Protein AF-A0A3D1AFG5-F1 (afdb_monomer_lite)

Structure (mmCIF, N/CA/C/O backbone):
data_AF-A0A3D1AFG5-F1
#
_entry.id   AF-A0A3D1AFG5-F1
#
loop_
_atom_site.group_PDB
_atom_site.id
_atom_site.type_symbol
_atom_site.label_atom_id
_atom_site.label_alt_id
_atom_site.label_comp_id
_atom_site.label_asym_id
_atom_site.label_entity_id
_atom_site.label_seq_id
_atom_site.pdbx_PDB_ins_code
_atom_site.Cartn_x
_atom_site.Cartn_y
_atom_site.Cartn_z
_atom_site.occupancy
_atom_site.B_iso_or_equiv
_atom_site.auth_seq_id
_atom_site.auth_comp_id
_atom_site.auth_asym_id
_atom_site.auth_atom_id
_atom_site.pdbx_PDB_model_num
ATOM 1 N N . MET A 1 1 ? -6.054 1.371 -7.926 1.00 61.69 1 MET A N 1
ATOM 2 C CA . MET A 1 1 ? -6.070 1.586 -6.464 1.00 61.69 1 MET A CA 1
ATOM 3 C C . MET A 1 1 ? -7.138 0.729 -5.804 1.00 61.69 1 MET A C 1
ATOM 5 O O . MET A 1 1 ? -6.854 0.146 -4.771 1.00 61.69 1 MET A O 1
ATOM 9 N N . ASP A 1 2 ? -8.265 0.505 -6.479 1.00 76.50 2 ASP A N 1
ATOM 10 C CA . ASP A 1 2 ? -9.423 -0.266 -6.004 1.00 76.50 2 ASP A CA 1
ATOM 11 C C . ASP A 1 2 ? -9.088 -1.629 -5.375 1.00 76.50 2 ASP A C 1
ATOM 13 O O . ASP A 1 2 ? -9.684 -2.003 -4.369 1.00 76.50 2 ASP A O 1
ATOM 17 N N . TYR A 1 3 ? -8.111 -2.368 -5.919 1.00 82.00 3 TYR A N 1
ATOM 18 C CA . TYR A 1 3 ? -7.705 -3.654 -5.343 1.00 82.00 3 TYR A CA 1
ATOM 19 C C . TYR A 1 3 ? -7.082 -3.513 -3.948 1.00 82.00 3 TYR A C 1
ATOM 21 O O . TYR A 1 3 ? -7.378 -4.322 -3.070 1.00 82.00 3 TYR A O 1
ATOM 29 N N . ILE A 1 4 ? -6.233 -2.500 -3.736 1.00 82.88 4 ILE A N 1
ATOM 30 C CA . ILE A 1 4 ? -5.576 -2.269 -2.444 1.00 82.88 4 ILE A CA 1
ATOM 31 C C . ILE A 1 4 ? -6.647 -1.976 -1.396 1.00 82.88 4 ILE A C 1
ATOM 33 O O . ILE A 1 4 ? -6.696 -2.676 -0.389 1.00 82.88 4 ILE A O 1
ATOM 37 N N . ASP A 1 5 ? -7.553 -1.037 -1.682 1.00 81.94 5 ASP A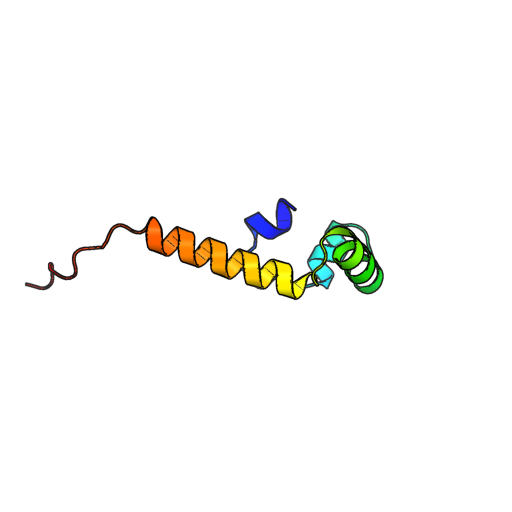 N 1
ATOM 38 C CA . ASP A 1 5 ? -8.606 -0.589 -0.761 1.00 81.94 5 ASP A CA 1
ATOM 39 C C . ASP A 1 5 ? -9.533 -1.730 -0.313 1.00 81.94 5 ASP A C 1
ATOM 41 O O . ASP A 1 5 ? -9.862 -1.858 0.874 1.00 81.94 5 ASP A O 1
ATOM 45 N N . GLN A 1 6 ? -9.904 -2.606 -1.253 1.00 84.06 6 GLN A N 1
ATOM 46 C CA . GLN A 1 6 ? -10.768 -3.762 -0.998 1.00 84.06 6 GLN A CA 1
ATOM 47 C C . GLN A 1 6 ? -10.095 -4.841 -0.135 1.00 84.06 6 GLN A C 1
ATOM 49 O O . GLN A 1 6 ? -10.787 -5.574 0.568 1.00 84.06 6 GLN A O 1
ATOM 54 N N . HIS A 1 7 ? -8.761 -4.915 -0.138 1.00 85.25 7 HIS A N 1
ATOM 55 C CA . HIS A 1 7 ? -8.002 -5.985 0.519 1.00 85.25 7 HIS A CA 1
ATOM 56 C C . HIS A 1 7 ? -7.130 -5.495 1.689 1.00 85.25 7 HIS A C 1
ATOM 58 O O . HIS A 1 7 ? -6.341 -6.269 2.228 1.00 85.25 7 HIS A O 1
ATOM 64 N N . LEU A 1 8 ? -7.292 -4.244 2.148 1.00 83.56 8 LEU A N 1
ATOM 65 C CA . LEU A 1 8 ? -6.501 -3.666 3.252 1.00 83.56 8 LEU A CA 1
ATOM 66 C C . LEU A 1 8 ? -6.530 -4.486 4.553 1.00 83.56 8 LEU A C 1
ATOM 68 O O . LEU A 1 8 ? -5.562 -4.444 5.314 1.00 83.56 8 LEU A O 1
ATOM 72 N N . ASP A 1 9 ? -7.617 -5.224 4.802 1.00 82.75 9 ASP A N 1
ATOM 73 C CA . ASP A 1 9 ? -7.804 -6.043 6.008 1.00 82.75 9 ASP A CA 1
ATOM 74 C C . ASP A 1 9 ? -7.085 -7.414 5.928 1.00 82.75 9 ASP A C 1
ATOM 76 O O . ASP A 1 9 ? -7.106 -8.181 6.888 1.00 82.75 9 ASP A O 1
ATOM 80 N N . GLN A 1 10 ? -6.426 -7.730 4.806 1.00 83.12 10 GLN A N 1
ATOM 81 C CA . GLN A 1 10 ? -5.675 -8.972 4.588 1.00 83.12 10 GLN A CA 1
ATOM 82 C C . GLN A 1 10 ? -4.175 -8.686 4.405 1.00 83.12 10 GLN A C 1
ATOM 84 O O . GLN A 1 10 ? -3.797 -7.556 4.070 1.00 83.12 10 GLN A O 1
ATOM 89 N N . PRO A 1 11 ? -3.284 -9.676 4.612 1.00 77.81 11 PRO A N 1
ATOM 90 C CA . PRO A 1 11 ? -1.886 -9.558 4.210 1.00 77.81 11 PRO A CA 1
ATOM 91 C C . PRO A 1 11 ? -1.787 -9.213 2.717 1.00 77.81 11 PRO A C 1
ATOM 93 O O . PRO A 1 11 ? -2.214 -9.986 1.865 1.00 77.81 11 PRO A O 1
ATOM 96 N N . LEU A 1 12 ? -1.243 -8.033 2.411 1.00 84.44 12 LEU A N 1
ATOM 97 C CA . LEU A 1 12 ? -1.084 -7.545 1.047 1.00 84.44 12 LEU A CA 1
ATOM 98 C C . LEU A 1 12 ? 0.396 -7.613 0.677 1.00 84.44 12 LEU A C 1
ATOM 100 O O . LEU A 1 12 ? 1.215 -6.862 1.207 1.00 84.44 12 LEU A O 1
ATOM 104 N N . GLU A 1 13 ? 0.750 -8.538 -0.208 1.00 87.12 13 GLU A N 1
ATOM 105 C CA . GLU A 1 13 ? 2.124 -8.689 -0.677 1.00 87.12 13 GLU A CA 1
ATOM 106 C C . GLU A 1 13 ? 2.388 -7.799 -1.892 1.00 87.12 13 GLU A C 1
ATOM 108 O O . GLU A 1 13 ? 1.609 -7.780 -2.847 1.00 87.12 13 GLU A O 1
ATOM 113 N N . LEU A 1 14 ? 3.546 -7.129 -1.909 1.00 86.62 14 LEU A N 1
ATOM 114 C CA . LEU A 1 14 ? 3.986 -6.306 -3.041 1.00 86.62 14 LEU A CA 1
ATOM 115 C C . LEU A 1 14 ? 3.934 -7.072 -4.370 1.00 86.62 14 LEU A C 1
ATOM 117 O O . LEU A 1 14 ? 3.564 -6.505 -5.394 1.00 86.62 14 LEU A O 1
ATOM 121 N N . LYS A 1 15 ? 4.282 -8.366 -4.345 1.00 90.06 15 LYS A N 1
ATOM 122 C CA . LYS A 1 15 ? 4.253 -9.234 -5.524 1.00 90.06 15 LYS A CA 1
ATOM 123 C C . LYS A 1 15 ? 2.848 -9.346 -6.114 1.00 90.06 15 LYS A C 1
ATOM 125 O O . LYS A 1 15 ? 2.700 -9.194 -7.317 1.00 90.06 15 LYS A O 1
ATOM 130 N N . VAL A 1 16 ? 1.830 -9.555 -5.280 1.00 89.94 16 VAL A N 1
ATOM 131 C CA . VAL A 1 16 ? 0.434 -9.687 -5.726 1.00 89.94 16 VAL A CA 1
ATOM 132 C C . VAL A 1 16 ? -0.038 -8.400 -6.398 1.00 89.94 16 VAL A C 1
ATOM 134 O O . VAL A 1 16 ? -0.624 -8.435 -7.474 1.00 89.94 16 VAL A O 1
ATOM 137 N N . ILE A 1 17 ? 0.270 -7.251 -5.796 1.00 89.44 17 ILE A N 1
ATOM 138 C CA . ILE A 1 17 ? -0.131 -5.943 -6.328 1.00 89.44 17 ILE A CA 1
ATOM 139 C C . ILE A 1 17 ? 0.592 -5.654 -7.650 1.00 89.44 17 ILE A C 1
ATOM 141 O O . ILE A 1 17 ? -0.020 -5.159 -8.595 1.00 89.44 17 ILE A O 1
ATOM 145 N N . ALA A 1 18 ? 1.879 -5.995 -7.732 1.00 92.19 18 ALA A N 1
ATOM 146 C CA . ALA A 1 18 ? 2.660 -5.857 -8.953 1.00 92.19 18 ALA A CA 1
ATOM 147 C C . ALA A 1 18 ? 2.132 -6.765 -10.077 1.00 92.19 18 ALA A C 1
ATOM 149 O O . ALA A 1 18 ? 1.961 -6.290 -11.199 1.00 92.19 18 ALA A O 1
ATOM 150 N N . ASP A 1 19 ? 1.797 -8.020 -9.761 1.00 92.81 19 ASP A N 1
ATOM 151 C CA . ASP A 1 19 ? 1.233 -8.985 -10.711 1.00 92.81 19 ASP A CA 1
ATOM 152 C C . ASP A 1 19 ? -0.116 -8.485 -11.272 1.00 92.81 19 ASP A C 1
ATOM 154 O O . ASP A 1 19 ? -0.331 -8.525 -12.484 1.00 92.81 19 ASP A O 1
ATOM 158 N N . ILE A 1 20 ? -0.990 -7.930 -10.419 1.00 90.75 20 ILE A N 1
ATOM 159 C CA . ILE A 1 20 ? -2.277 -7.322 -10.820 1.00 90.75 20 ILE A CA 1
ATOM 160 C C . ILE A 1 20 ? -2.070 -6.086 -11.697 1.00 90.75 20 ILE A C 1
ATOM 162 O O . ILE A 1 20 ? -2.828 -5.850 -12.635 1.00 90.75 20 ILE A O 1
ATOM 166 N N . ALA A 1 21 ? -1.038 -5.297 -11.408 1.00 88.94 21 ALA A N 1
ATOM 167 C CA . ALA A 1 21 ? -0.673 -4.134 -12.205 1.00 88.94 21 ALA A CA 1
ATOM 168 C C . ALA A 1 21 ? 0.129 -4.496 -13.474 1.00 88.94 21 ALA A C 1
ATOM 170 O O . ALA A 1 21 ? 0.529 -3.594 -14.205 1.00 88.94 21 ALA A O 1
ATOM 171 N N . HIS A 1 22 ? 0.364 -5.787 -13.740 1.00 93.69 22 HIS A N 1
ATOM 172 C CA . HIS A 1 22 ? 1.166 -6.301 -14.856 1.00 93.69 22 HIS A CA 1
ATOM 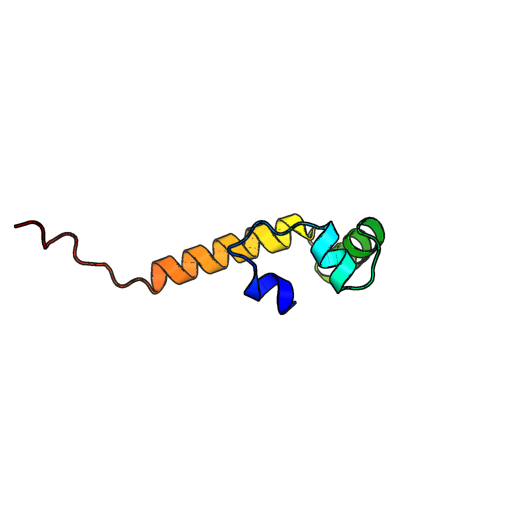173 C C . HIS A 1 22 ? 2.609 -5.770 -14.896 1.00 93.69 22 HIS A C 1
ATOM 175 O O . HIS A 1 22 ? 3.195 -5.572 -15.963 1.00 93.69 22 HIS A O 1
ATOM 181 N N . PHE A 1 23 ? 3.211 -5.584 -13.722 1.00 93.50 23 PHE A N 1
ATOM 182 C CA . PHE A 1 23 ? 4.600 -5.168 -13.566 1.00 93.50 23 PHE A CA 1
ATOM 183 C C . PHE A 1 23 ? 5.398 -6.195 -12.766 1.00 93.50 23 PHE A C 1
ATOM 185 O O . PHE A 1 23 ? 4.873 -6.896 -11.905 1.00 93.50 23 PHE A O 1
ATOM 192 N N . SER A 1 24 ? 6.715 -6.233 -12.982 1.00 96.25 24 SER A N 1
ATOM 193 C CA . SER A 1 24 ? 7.585 -6.885 -12.004 1.00 96.25 24 SER A CA 1
ATOM 194 C C . SER A 1 24 ? 7.531 -6.118 -10.670 1.00 96.25 24 SER A C 1
ATOM 196 O O . SER A 1 24 ? 7.376 -4.892 -10.689 1.00 96.25 24 SER A O 1
ATOM 198 N N . PRO A 1 25 ? 7.734 -6.777 -9.512 1.00 94.94 25 PRO A N 1
ATOM 199 C CA . PRO A 1 25 ? 7.704 -6.106 -8.208 1.00 94.94 25 PRO A CA 1
ATOM 200 C C . PRO A 1 25 ? 8.646 -4.899 -8.118 1.00 94.94 25 PRO A C 1
ATOM 202 O O . PRO A 1 25 ? 8.296 -3.869 -7.548 1.00 94.94 25 PRO A O 1
ATOM 205 N N . PHE A 1 26 ? 9.822 -4.999 -8.745 1.00 95.81 26 PHE A N 1
ATOM 206 C CA . PHE A 1 26 ? 10.803 -3.916 -8.790 1.00 95.81 26 PHE A CA 1
ATOM 207 C C . PHE A 1 26 ? 10.329 -2.718 -9.628 1.00 95.81 26 PHE A C 1
ATOM 209 O O . PHE A 1 26 ? 10.417 -1.574 -9.179 1.00 95.81 26 PHE A O 1
ATOM 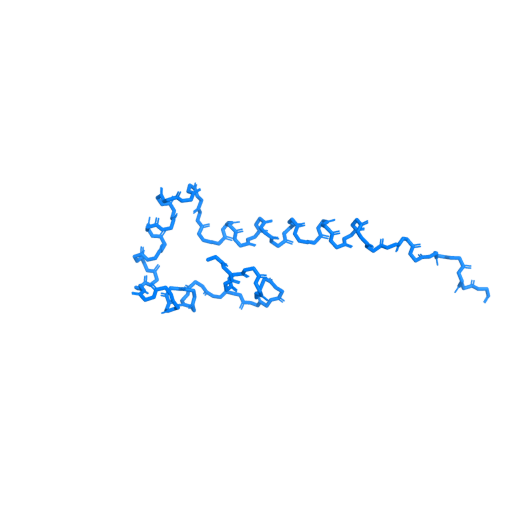216 N N . HIS A 1 27 ? 9.801 -2.961 -10.835 1.00 96.00 27 HIS A N 1
ATOM 217 C CA . HIS A 1 27 ? 9.286 -1.882 -11.683 1.00 96.00 27 HIS A CA 1
ATOM 218 C C . HIS A 1 27 ? 8.056 -1.225 -11.068 1.00 96.00 27 HIS A C 1
ATOM 220 O O . HIS A 1 27 ? 7.971 0.003 -11.061 1.00 96.00 27 HIS A O 1
ATOM 226 N N . PHE A 1 28 ? 7.157 -2.031 -10.501 1.00 95.00 28 PHE A N 1
ATOM 227 C CA . PHE A 1 28 ? 5.994 -1.537 -9.780 1.00 95.00 28 PHE A CA 1
ATOM 228 C C . PHE A 1 28 ? 6.415 -0.606 -8.646 1.00 95.00 28 PHE A C 1
ATOM 230 O O . PHE A 1 28 ? 5.972 0.536 -8.610 1.00 95.00 28 PHE A O 1
ATOM 237 N N . HIS A 1 29 ? 7.334 -1.047 -7.780 1.00 95.12 29 HIS A N 1
ATOM 238 C CA . HIS A 1 29 ? 7.836 -0.224 -6.683 1.00 95.12 29 HIS A CA 1
ATOM 239 C C . HIS A 1 29 ? 8.392 1.114 -7.187 1.00 95.12 29 HIS A C 1
ATOM 241 O O . HIS A 1 29 ? 8.040 2.168 -6.665 1.00 95.12 29 HIS A O 1
ATOM 247 N N . ARG A 1 30 ? 9.242 1.100 -8.224 1.00 96.25 30 ARG A N 1
ATOM 248 C CA . ARG A 1 30 ? 9.878 2.325 -8.731 1.00 96.25 30 ARG A CA 1
ATOM 249 C C . ARG A 1 30 ? 8.868 3.310 -9.318 1.00 96.25 30 ARG A C 1
ATOM 251 O O . ARG A 1 30 ? 8.950 4.501 -9.030 1.00 96.25 30 ARG A O 1
ATOM 258 N N . ILE A 1 31 ? 7.941 2.823 -10.141 1.00 95.31 31 ILE A N 1
ATOM 259 C CA . ILE A 1 31 ? 6.919 3.660 -10.782 1.00 95.31 31 ILE A CA 1
ATOM 260 C C . ILE A 1 31 ? 5.931 4.178 -9.736 1.00 95.31 31 ILE A C 1
ATOM 262 O O . ILE A 1 31 ? 5.624 5.366 -9.730 1.00 95.31 31 ILE A O 1
ATOM 266 N N . PHE A 1 32 ? 5.477 3.316 -8.826 1.00 94.50 32 PHE A N 1
ATOM 267 C CA . PHE A 1 32 ? 4.545 3.693 -7.771 1.00 94.50 32 PHE A CA 1
ATOM 268 C C . PHE A 1 32 ? 5.127 4.800 -6.894 1.00 94.50 32 PHE A C 1
ATOM 270 O O . PHE A 1 32 ? 4.498 5.840 -6.739 1.00 94.50 32 PHE A O 1
ATOM 277 N N . THR A 1 33 ? 6.350 4.629 -6.384 1.00 96.31 33 THR A N 1
ATOM 278 C CA . THR A 1 33 ? 6.988 5.645 -5.536 1.00 96.31 33 THR A CA 1
ATOM 279 C C . THR A 1 33 ? 7.230 6.950 -6.278 1.00 96.31 33 THR A C 1
ATOM 281 O O . THR A 1 33 ? 7.038 8.015 -5.703 1.00 96.31 33 THR A O 1
ATOM 284 N N . PHE A 1 34 ? 7.590 6.890 -7.561 1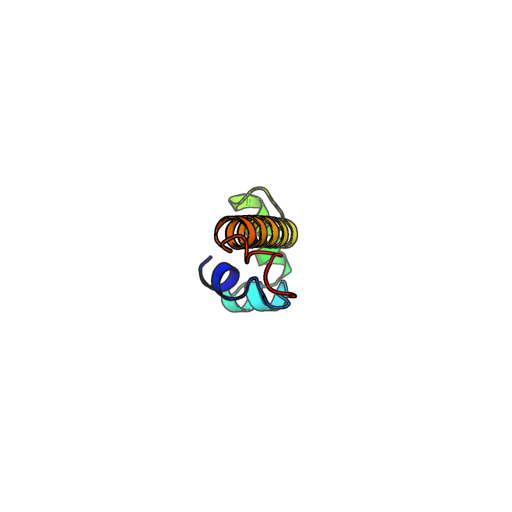.00 96.88 34 PHE A N 1
ATOM 285 C CA . PHE A 1 34 ? 7.726 8.092 -8.379 1.00 96.88 34 PHE A CA 1
ATOM 286 C C . PHE A 1 34 ? 6.399 8.854 -8.539 1.00 96.88 34 PHE A C 1
ATOM 288 O O . PHE A 1 34 ? 6.399 10.080 -8.503 1.00 96.88 34 PHE A O 1
ATOM 295 N N . LEU A 1 35 ? 5.279 8.144 -8.708 1.00 95.50 35 LEU A N 1
ATOM 296 C CA . LEU A 1 35 ? 3.964 8.753 -8.933 1.00 95.50 35 LEU A CA 1
ATOM 297 C C . LEU A 1 35 ? 3.263 9.199 -7.643 1.00 95.50 35 LEU A C 1
ATOM 299 O O . LEU A 1 35 ? 2.600 10.231 -7.640 1.00 95.50 35 LEU A O 1
ATOM 303 N N . ILE A 1 36 ? 3.371 8.410 -6.573 1.00 93.62 36 ILE A N 1
ATOM 304 C CA . ILE A 1 36 ? 2.620 8.596 -5.322 1.00 93.62 36 ILE A CA 1
ATOM 305 C C . ILE A 1 36 ? 3.446 9.352 -4.272 1.00 93.62 36 ILE A C 1
ATOM 307 O O . ILE A 1 36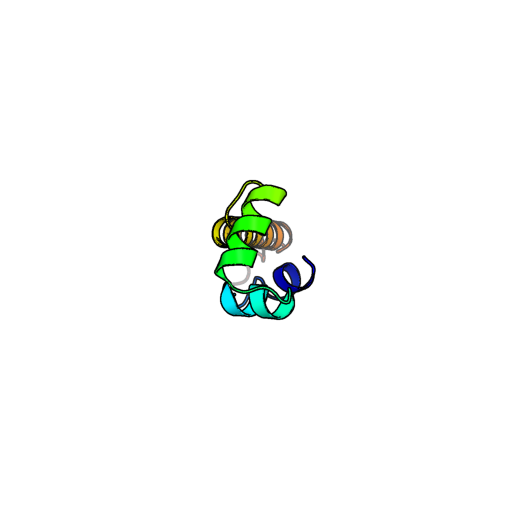 ? 2.880 9.992 -3.392 1.00 93.62 36 ILE A O 1
ATOM 311 N N . GLY A 1 37 ? 4.778 9.319 -4.371 1.00 96.56 37 GLY A N 1
ATOM 312 C CA . GLY A 1 37 ? 5.685 9.995 -3.440 1.00 96.56 37 GLY A CA 1
ATOM 313 C C . GLY A 1 37 ? 6.042 9.188 -2.187 1.00 96.56 37 GLY A C 1
ATOM 314 O O . GLY A 1 37 ? 6.867 9.639 -1.400 1.00 96.56 37 GLY A O 1
ATOM 315 N N . GLU A 1 38 ? 5.482 7.988 -2.017 1.00 95.12 38 GLU A N 1
ATOM 316 C CA . GLU A 1 38 ? 5.799 7.063 -0.921 1.00 95.12 38 GLU A CA 1
ATOM 317 C C . GLU A 1 38 ? 5.954 5.620 -1.427 1.00 95.12 38 GLU A C 1
ATOM 319 O O . GLU A 1 38 ? 5.602 5.295 -2.568 1.00 95.12 38 GLU A O 1
ATOM 324 N N . THR A 1 39 ? 6.542 4.732 -0.621 1.00 94.25 39 THR A N 1
ATOM 325 C CA . THR A 1 39 ? 6.665 3.325 -1.024 1.00 94.25 39 THR A CA 1
ATOM 326 C C . THR A 1 39 ? 5.294 2.642 -1.013 1.00 94.25 39 THR A C 1
ATOM 328 O O . THR A 1 39 ? 4.412 3.040 -0.250 1.00 94.25 39 THR A O 1
ATOM 331 N N . PRO A 1 40 ? 5.083 1.583 -1.817 1.00 91.69 40 PRO A N 1
ATOM 332 C CA . PRO A 1 40 ? 3.838 0.821 -1.758 1.00 91.69 40 PRO A CA 1
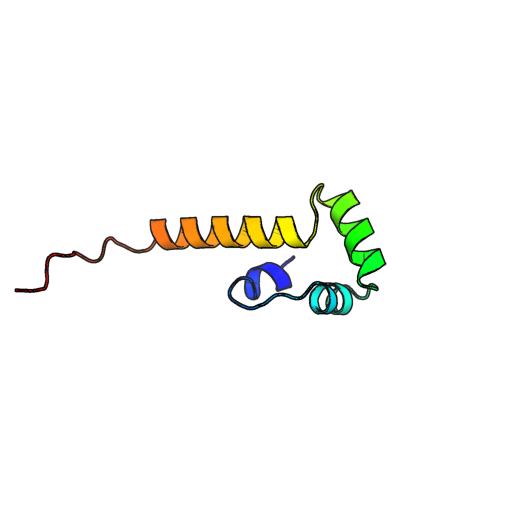ATOM 333 C C . PRO A 1 40 ? 3.508 0.308 -0.349 1.00 91.69 40 PRO A C 1
ATOM 335 O O . PRO A 1 40 ? 2.342 0.247 0.024 1.00 91.69 40 PRO A O 1
ATOM 338 N N . ILE A 1 41 ? 4.529 -0.055 0.437 1.00 90.62 41 ILE A N 1
ATOM 339 C CA . ILE A 1 41 ? 4.351 -0.549 1.807 1.00 90.62 41 ILE A CA 1
ATOM 340 C C . ILE A 1 41 ? 3.861 0.578 2.718 1.00 90.62 41 ILE A C 1
ATOM 342 O O . ILE A 1 41 ? 2.885 0.375 3.440 1.00 90.62 41 ILE A O 1
ATOM 346 N N . ASP A 1 42 ? 4.488 1.753 2.649 1.00 93.50 42 ASP A N 1
ATOM 347 C CA . ASP A 1 42 ? 4.096 2.914 3.459 1.00 93.50 42 ASP A CA 1
ATOM 348 C C . ASP A 1 42 ? 2.670 3.364 3.118 1.00 93.50 42 ASP A C 1
ATOM 350 O O . ASP A 1 42 ? 1.853 3.571 4.016 1.00 93.50 42 ASP A O 1
ATOM 354 N N . TYR A 1 43 ? 2.329 3.388 1.824 1.00 92.69 43 TYR A N 1
ATOM 355 C CA . TYR A 1 43 ? 0.978 3.684 1.342 1.00 92.69 43 TYR A CA 1
ATOM 356 C C . TYR A 1 43 ? -0.070 2.742 1.954 1.00 92.69 43 TYR A C 1
ATOM 358 O O . TYR A 1 43 ? -1.081 3.188 2.497 1.00 92.69 43 TYR A O 1
ATOM 366 N N . ILE A 1 44 ? 0.180 1.426 1.920 1.00 90.31 44 ILE A N 1
ATOM 367 C CA . ILE A 1 44 ? -0.734 0.420 2.489 1.00 90.31 44 ILE A CA 1
ATOM 368 C C . ILE A 1 44 ? -0.864 0.592 4.006 1.00 90.31 44 ILE A C 1
ATOM 370 O O . ILE A 1 44 ? -1.965 0.482 4.549 1.00 90.31 44 ILE A O 1
ATOM 374 N N . GLN A 1 45 ? 0.241 0.851 4.708 1.00 91.25 45 GLN A N 1
ATOM 375 C CA . GLN A 1 45 ? 0.219 1.068 6.155 1.00 91.25 45 GLN A CA 1
ATOM 376 C C . GLN A 1 45 ? -0.589 2.312 6.524 1.00 91.25 45 GLN A C 1
ATOM 378 O O . GLN A 1 45 ? -1.435 2.241 7.419 1.00 91.25 45 GLN A O 1
ATOM 383 N N . ARG A 1 46 ? -0.393 3.418 5.802 1.00 93.12 46 ARG A N 1
ATOM 384 C CA . ARG A 1 46 ? -1.151 4.656 5.998 1.00 93.12 46 ARG A CA 1
ATOM 385 C C . ARG A 1 46 ? -2.649 4.425 5.804 1.00 93.12 46 ARG A C 1
ATOM 387 O O . ARG A 1 46 ? -3.429 4.750 6.697 1.00 93.12 46 ARG A O 1
ATOM 394 N N . LEU A 1 47 ? -3.043 3.762 4.716 1.00 91.12 47 LEU A N 1
ATOM 395 C CA . LEU A 1 47 ? -4.448 3.427 4.462 1.00 91.12 47 LEU A CA 1
ATOM 396 C C . LEU A 1 47 ? -5.056 2.517 5.540 1.00 91.12 47 LEU A C 1
ATOM 398 O O . LEU A 1 47 ? -6.216 2.693 5.914 1.00 91.12 47 LEU A O 1
ATOM 402 N N . ARG A 1 48 ? -4.296 1.555 6.080 1.00 90.56 48 ARG A N 1
ATOM 403 C CA . ARG A 1 48 ? -4.768 0.705 7.189 1.00 90.56 48 ARG A CA 1
ATOM 404 C C . ARG A 1 48 ? -5.054 1.516 8.448 1.00 90.56 48 ARG A C 1
ATOM 406 O O . ARG A 1 48 ? -6.076 1.281 9.092 1.00 90.56 48 ARG A O 1
ATOM 413 N N . VAL A 1 49 ? -4.179 2.460 8.790 1.00 91.25 49 VAL A N 1
ATOM 414 C CA . VAL A 1 49 ? -4.375 3.351 9.942 1.00 91.25 49 VAL A CA 1
ATOM 415 C C . VAL A 1 49 ? -5.582 4.259 9.719 1.00 91.25 49 VAL A C 1
ATOM 417 O O . VAL A 1 49 ? -6.432 4.356 10.602 1.00 91.25 49 VAL A O 1
ATOM 420 N N . GLU A 1 50 ? -5.710 4.861 8.535 1.00 91.94 50 GLU A N 1
ATOM 421 C CA . GLU A 1 50 ? -6.864 5.693 8.169 1.00 91.94 50 GLU A CA 1
ATOM 422 C C . GLU A 1 50 ? -8.181 4.905 8.270 1.00 91.94 50 GLU A C 1
ATOM 424 O O . GLU A 1 50 ? -9.133 5.362 8.907 1.00 91.94 50 GLU A O 1
ATOM 429 N N . LYS A 1 51 ? -8.219 3.678 7.733 1.00 88.19 51 LYS A N 1
ATOM 430 C CA . LYS A 1 51 ? -9.390 2.791 7.810 1.00 88.19 51 LYS A CA 1
ATOM 431 C C . LYS A 1 51 ? -9.718 2.390 9.248 1.00 88.19 51 LYS A C 1
ATOM 433 O O . LYS A 1 51 ? -10.890 2.371 9.618 1.00 88.19 51 LYS A O 1
ATOM 438 N N . ALA A 1 52 ? -8.713 2.074 10.067 1.00 88.06 52 ALA A N 1
ATOM 439 C CA . ALA A 1 52 ? -8.912 1.740 11.477 1.00 88.06 52 ALA A CA 1
ATOM 440 C C . ALA A 1 52 ? -9.453 2.938 12.273 1.00 88.06 52 ALA A C 1
ATOM 442 O O . ALA A 1 52 ? -10.406 2.786 13.034 1.00 88.06 52 ALA A O 1
ATOM 443 N N . ALA A 1 53 ? -8.902 4.135 12.055 1.00 89.62 53 ALA A N 1
ATOM 444 C CA . ALA A 1 53 ? -9.384 5.364 12.678 1.00 89.62 53 ALA A CA 1
ATOM 445 C C . ALA A 1 53 ? -10.829 5.681 12.269 1.00 89.62 53 ALA A C 1
ATOM 447 O O . ALA A 1 53 ? -11.634 6.098 13.101 1.00 89.62 53 ALA A O 1
ATOM 448 N N . TRP A 1 54 ? -11.180 5.447 11.002 1.00 89.19 54 TRP A N 1
ATOM 449 C CA . TRP A 1 54 ? -12.548 5.601 10.521 1.00 89.19 54 TRP A CA 1
ATOM 450 C C . TRP A 1 54 ? -13.501 4.594 11.179 1.00 89.19 54 TRP A C 1
ATOM 452 O O . TRP A 1 54 ? -14.496 5.014 11.763 1.00 89.19 54 TRP A O 1
ATOM 462 N N . LYS A 1 55 ? -13.142 3.301 11.221 1.00 86.31 55 LYS A N 1
ATOM 463 C CA . LYS A 1 55 ? -13.912 2.259 11.929 1.00 86.31 55 LYS A CA 1
ATOM 464 C C . LYS A 1 55 ? -14.127 2.594 13.411 1.00 86.31 55 LYS A C 1
ATOM 466 O O . LYS A 1 55 ? -15.220 2.390 13.917 1.00 86.31 55 LYS A O 1
ATOM 471 N N . LEU A 1 56 ? -13.116 3.129 14.104 1.00 85.56 56 LEU A N 1
ATOM 472 C CA . LEU A 1 56 ? -13.241 3.547 15.508 1.00 85.56 56 LEU A CA 1
ATOM 473 C C . LEU A 1 56 ? -14.176 4.746 15.699 1.00 85.56 56 LEU A C 1
ATOM 475 O O . LEU A 1 56 ? -14.821 4.848 16.735 1.00 85.56 56 LEU A O 1
ATOM 479 N N . ARG A 1 57 ? -14.236 5.661 14.727 1.00 87.31 57 ARG A N 1
ATOM 480 C CA . ARG A 1 57 ? -15.164 6.801 14.761 1.00 87.31 57 ARG A CA 1
ATOM 481 C C . ARG A 1 57 ? -16.605 6.396 14.465 1.00 87.31 57 ARG A C 1
ATOM 483 O O . ARG A 1 57 ? -17.512 7.050 14.965 1.00 87.31 57 ARG A O 1
ATOM 490 N N . GLU A 1 58 ? -16.800 5.396 13.611 1.00 83.31 58 GLU A N 1
ATOM 491 C CA . GLU A 1 58 ? -18.126 4.917 13.205 1.00 83.31 58 GLU A CA 1
ATOM 492 C C . GLU A 1 58 ? -18.706 3.848 14.120 1.00 83.31 58 GLU A C 1
ATOM 494 O O . GLU A 1 58 ? -19.926 3.722 14.203 1.00 83.31 58 GLU A O 1
ATOM 499 N N . ALA A 1 59 ? -17.858 3.079 14.804 1.00 71.81 59 ALA A N 1
ATOM 500 C CA . ALA A 1 59 ? -18.307 2.237 15.893 1.00 71.81 59 ALA A CA 1
ATOM 501 C C . ALA A 1 59 ? -18.949 3.152 16.943 1.00 71.81 59 ALA A C 1
ATOM 503 O O . ALA A 1 59 ? -18.255 3.892 17.643 1.00 71.81 59 ALA A O 1
ATOM 504 N N . GLU A 1 60 ? -20.284 3.127 17.022 1.00 63.59 60 GLU A N 1
ATOM 505 C CA . GLU A 1 60 ? -21.004 3.710 18.149 1.00 63.59 60 GLU A CA 1
ATOM 506 C C . GLU A 1 60 ? -20.327 3.229 19.436 1.00 63.59 60 GLU A C 1
ATOM 508 O O . GLU A 1 60 ? -19.913 2.063 19.501 1.00 63.59 60 GLU A O 1
ATOM 513 N N . PRO A 1 61 ? -20.187 4.087 20.461 1.00 61.34 61 PRO A N 1
ATOM 514 C CA . PRO A 1 61 ? -19.724 3.637 21.757 1.00 61.34 61 PRO A CA 1
ATOM 515 C C . PRO A 1 61 ? -20.738 2.609 22.259 1.00 61.34 61 PRO A C 1
ATOM 517 O O . PRO A 1 61 ? -21.759 2.973 22.838 1.00 61.34 61 PRO A O 1
ATOM 520 N N . GLN A 1 62 ? -20.482 1.320 22.005 1.00 57.59 62 GLN A N 1
ATOM 521 C CA . GLN A 1 62 ? -21.206 0.242 22.650 1.00 57.59 62 GLN A CA 1
ATOM 522 C C . GLN A 1 62 ? -21.078 0.525 24.135 1.00 57.59 62 GLN A C 1
ATOM 524 O O . GLN A 1 62 ? -19.974 0.569 24.684 1.00 57.59 62 GLN A O 1
ATOM 529 N N . SER A 1 63 ? -22.220 0.849 24.734 1.00 46.81 63 SER A N 1
ATOM 530 C CA . SER A 1 63 ? -22.306 1.232 26.126 1.00 46.81 63 SER A CA 1
ATOM 531 C C . SER A 1 63 ? -21.596 0.149 26.935 1.00 46.81 63 SER A C 1
ATOM 533 O O . SER A 1 63 ? -22.002 -1.012 26.936 1.00 46.81 63 SER A O 1
ATOM 535 N N . VAL A 1 64 ? -20.534 0.531 27.642 1.00 56.34 64 VAL A N 1
ATOM 536 C CA . VAL A 1 64 ? -19.835 -0.315 28.625 1.00 56.34 64 VAL A CA 1
ATOM 537 C C . VAL A 1 64 ? -20.731 -0.538 29.868 1.00 56.34 64 VAL A C 1
ATOM 539 O O . VAL A 1 64 ? -20.268 -0.943 30.925 1.00 56.34 64 VAL A O 1
ATOM 542 N N . THR A 1 65 ? -22.036 -0.268 29.765 1.00 51.00 65 THR A N 1
ATOM 543 C CA . THR A 1 65 ? -23.004 -0.237 30.867 1.00 51.00 65 THR A CA 1
ATOM 544 C C . THR A 1 65 ? -24.003 -1.392 30.893 1.00 51.00 65 THR A C 1
ATOM 546 O O . THR A 1 65 ? -24.819 -1.429 31.804 1.00 51.00 65 THR A O 1
ATOM 549 N N . GLU A 1 66 ? -23.923 -2.379 29.999 1.00 52.03 66 GLU A N 1
ATOM 550 C CA . GLU A 1 66 ? -24.711 -3.619 30.133 1.00 52.03 66 GLU A CA 1
ATOM 551 C C . GLU A 1 66 ? -23.832 -4.808 30.522 1.00 52.03 66 GLU A C 1
ATOM 553 O O . GLU A 1 66 ? -23.702 -5.801 29.814 1.00 52.03 66 GLU A O 1
ATOM 558 N N . ILE A 1 67 ? -23.226 -4.698 31.700 1.00 50.19 67 ILE A N 1
ATOM 559 C CA . ILE A 1 67 ? -22.959 -5.863 32.544 1.00 50.19 67 ILE A CA 1
ATOM 560 C C . ILE A 1 67 ? -23.531 -5.493 33.914 1.00 50.19 67 ILE A C 1
ATOM 562 O O . ILE A 1 67 ? -22.833 -4.936 34.762 1.00 50.19 67 ILE A O 1
ATOM 566 N N . ALA A 1 68 ? -24.845 -5.685 34.045 1.00 41.19 68 ALA A N 1
ATOM 567 C CA . ALA A 1 68 ? -25.563 -5.682 35.318 1.00 41.19 68 ALA A CA 1
ATOM 568 C C . ALA A 1 68 ? -25.472 -7.067 35.971 1.00 41.19 68 ALA A C 1
ATOM 570 O O . ALA A 1 68 ? -25.441 -8.067 35.215 1.00 41.19 68 ALA A O 1
#

pLDDT: mean 84.5, std 13.83, range [41.19, 96.88]

Secondary structure (DSSP, 8-state):
-HHHHHHTTS---HHHHHHHTTS-HHHHHHHHHHHHSS-HHHHHHHHHHHHHHHHHHHS----TT---

Foldseek 3Di:
DVVLLVCLVDDDDLCVVCVVVVHHSVVCQVVCCVVVVDGPVVVSVVSNVVVVVVVVVPPDPPPPPPPD

Radius of gyration: 16.71 Å; chains: 1; bounding box: 36×20×50 Å

Sequence (68 aa):
MDYIDQHLDQPLELKVIADIAHFSPFHFHRIFTFLIGETPIDYIQRLRVEKAAWKLREAEPQSVTEIA